Protein AF-A0A4W3H5G6-F1 (afdb_monomer_lite)

Structure (mmCIF, N/CA/C/O backbone):
data_AF-A0A4W3H5G6-F1
#
_entry.id   AF-A0A4W3H5G6-F1
#
loop_
_atom_site.group_PDB
_atom_site.id
_atom_site.type_symbol
_atom_site.label_atom_id
_atom_site.label_alt_id
_atom_site.label_comp_id
_atom_site.label_asym_id
_atom_site.label_entity_id
_atom_site.label_seq_id
_atom_site.pdbx_PDB_ins_code
_atom_site.Cartn_x
_atom_site.Cartn_y
_atom_site.Cartn_z
_atom_site.occupancy
_atom_site.B_iso_or_equiv
_atom_site.auth_seq_id
_atom_site.auth_comp_id
_atom_site.auth_asym_id
_atom_site.auth_atom_id
_atom_site.pdbx_PDB_model_num
ATOM 1 N N . GLN A 1 1 ? -12.720 2.119 13.139 1.00 63.16 1 GLN A N 1
ATOM 2 C CA . GLN A 1 1 ? -11.940 0.886 13.392 1.00 63.16 1 GLN A CA 1
ATOM 3 C C . GLN A 1 1 ? -10.455 1.239 13.449 1.00 63.16 1 GLN A C 1
ATOM 5 O O . GLN A 1 1 ? -10.020 2.077 12.661 1.00 63.16 1 GLN A O 1
ATOM 10 N N . LYS A 1 2 ? -9.706 0.686 14.411 1.00 83.25 2 LYS A N 1
ATOM 11 C CA . LYS A 1 2 ? -8.267 0.954 14.595 1.00 83.25 2 LYS A CA 1
ATOM 12 C C . LYS A 1 2 ? -7.455 0.282 13.474 1.00 83.25 2 LYS A C 1
ATOM 14 O O . LYS A 1 2 ? -7.867 -0.769 12.989 1.00 83.25 2 LYS A O 1
ATOM 19 N N . SER A 1 3 ? -6.350 0.889 13.043 1.00 79.31 3 SER A N 1
ATOM 20 C CA . SER A 1 3 ? -5.389 0.237 12.144 1.00 79.31 3 SER A CA 1
ATOM 21 C C . SER A 1 3 ? -4.726 -0.945 12.846 1.00 79.31 3 SER A C 1
ATOM 23 O O . SER A 1 3 ? -4.415 -0.871 14.035 1.00 79.31 3 SER A O 1
ATOM 25 N N . ILE A 1 4 ? -4.539 -2.037 12.106 1.00 90.00 4 ILE A N 1
ATOM 26 C CA . ILE A 1 4 ? -3.800 -3.213 12.581 1.00 90.00 4 ILE A CA 1
ATOM 27 C C . ILE A 1 4 ? -2.301 -2.924 12.496 1.00 90.00 4 ILE A C 1
ATOM 29 O O . ILE A 1 4 ? -1.573 -3.213 13.435 1.00 90.00 4 ILE A O 1
ATOM 33 N N . ASN A 1 5 ? -1.868 -2.304 11.394 1.00 94.12 5 ASN A N 1
ATOM 34 C CA . ASN A 1 5 ? -0.503 -1.843 11.166 1.00 94.12 5 ASN A CA 1
ATOM 35 C C . ASN A 1 5 ? -0.511 -0.584 10.294 1.00 94.12 5 ASN A C 1
ATOM 37 O O . ASN A 1 5 ? -1.405 -0.394 9.462 1.00 94.12 5 ASN A O 1
ATOM 41 N N . GLU A 1 6 ? 0.499 0.263 10.465 1.00 96.94 6 GLU A N 1
ATOM 42 C CA . GLU A 1 6 ? 0.694 1.475 9.673 1.00 96.94 6 GLU A CA 1
ATOM 43 C C . GLU A 1 6 ? 2.165 1.899 9.650 1.00 96.94 6 GLU A C 1
ATOM 45 O O . GLU A 1 6 ? 2.929 1.588 10.563 1.00 96.94 6 GLU A O 1
ATOM 50 N N . GLY A 1 7 ? 2.580 2.594 8.593 1.00 97.19 7 GLY A N 1
ATOM 51 C CA . GLY A 1 7 ? 3.975 2.987 8.424 1.00 97.19 7 GLY A CA 1
ATOM 52 C C . GLY A 1 7 ? 4.315 3.461 7.018 1.00 97.19 7 GLY A C 1
ATOM 53 O O . GLY A 1 7 ? 3.475 3.500 6.121 1.00 97.19 7 GLY A O 1
ATOM 54 N N . LEU A 1 8 ? 5.572 3.858 6.825 1.00 96.94 8 LEU A N 1
ATOM 55 C CA . LEU A 1 8 ? 6.068 4.322 5.531 1.00 96.94 8 LEU A CA 1
ATOM 56 C C . LEU A 1 8 ? 6.630 3.142 4.738 1.00 96.94 8 LEU A C 1
ATOM 58 O O . LEU A 1 8 ? 7.582 2.511 5.184 1.00 96.94 8 LEU A O 1
ATOM 62 N N . LEU A 1 9 ? 6.087 2.906 3.544 1.00 95.12 9 LEU A N 1
ATOM 63 C CA . LEU A 1 9 ? 6.612 1.938 2.578 1.00 95.12 9 LEU A CA 1
ATOM 64 C C . LEU A 1 9 ? 6.851 2.622 1.230 1.00 95.12 9 LEU A C 1
ATOM 66 O O . LEU A 1 9 ? 6.346 3.718 0.958 1.00 95.12 9 LEU A O 1
ATOM 70 N N . LEU A 1 10 ? 7.631 1.974 0.371 1.00 93.75 10 LEU A N 1
ATOM 71 C CA . LEU A 1 10 ? 7.750 2.365 -1.027 1.00 93.75 10 LEU A CA 1
ATOM 72 C C . LEU A 1 10 ? 6.634 1.687 -1.830 1.00 93.75 10 LEU A C 1
ATOM 74 O O . LEU A 1 10 ? 6.447 0.480 -1.745 1.00 93.75 10 LEU A O 1
ATOM 78 N N . LYS A 1 11 ? 5.906 2.467 -2.631 1.00 92.31 11 LYS A N 1
ATOM 79 C CA . LYS A 1 11 ? 4.892 1.985 -3.570 1.00 92.31 11 LYS A CA 1
ATOM 80 C C . LYS A 1 11 ? 5.379 2.173 -4.997 1.00 92.31 11 LYS A C 1
ATOM 82 O O . LYS A 1 11 ? 5.716 3.296 -5.380 1.00 92.31 11 LYS A O 1
ATOM 87 N N . GLN A 1 12 ? 5.347 1.113 -5.791 1.00 90.31 12 GLN A N 1
ATOM 88 C CA . GLN A 1 12 ? 5.575 1.199 -7.228 1.00 90.31 12 GLN A CA 1
ATOM 89 C C . GLN A 1 12 ? 4.396 1.918 -7.902 1.00 90.31 12 GLN A C 1
ATOM 91 O O . GLN A 1 12 ? 3.223 1.651 -7.611 1.00 90.31 12 GLN A O 1
ATOM 96 N N . THR A 1 13 ? 4.695 2.884 -8.767 1.00 83.75 13 THR A N 1
ATOM 97 C CA . THR A 1 13 ? 3.693 3.586 -9.572 1.00 83.75 13 THR A CA 1
ATOM 98 C C . THR A 1 13 ? 3.636 3.011 -10.979 1.00 83.75 13 THR A C 1
ATOM 100 O O . THR A 1 13 ? 4.674 2.725 -11.571 1.00 83.75 13 THR A O 1
ATOM 103 N N . SER A 1 14 ? 2.424 2.901 -11.529 1.00 74.69 14 SER A N 1
ATOM 104 C CA . SER A 1 14 ? 2.185 2.430 -12.900 1.00 74.69 14 SER A CA 1
ATOM 105 C C . SER A 1 14 ? 2.892 3.291 -13.953 1.00 74.69 14 SER A C 1
ATOM 107 O O . SER A 1 14 ? 3.332 2.777 -14.976 1.00 74.69 14 SER A O 1
ATOM 109 N N . SER A 1 15 ? 3.086 4.587 -13.686 1.00 68.00 15 SER A N 1
ATOM 110 C CA . SER A 1 15 ? 3.903 5.461 -14.525 1.00 68.00 15 SER A CA 1
ATOM 111 C C . SER A 1 15 ? 5.399 5.325 -14.205 1.00 68.00 15 SER A C 1
ATOM 113 O O . SER A 1 15 ? 5.840 5.495 -13.064 1.00 68.00 15 SER A O 1
ATOM 115 N N . PHE A 1 16 ? 6.187 5.028 -15.244 1.00 63.47 16 PHE A N 1
ATOM 116 C CA . PHE A 1 16 ? 7.658 4.982 -15.251 1.00 63.47 16 PHE A CA 1
ATOM 117 C C . PHE A 1 16 ? 8.341 4.022 -14.259 1.00 63.47 16 PHE A C 1
ATOM 119 O O . PHE A 1 16 ? 9.523 4.214 -13.984 1.00 63.47 16 PHE A O 1
ATOM 126 N N . GLN A 1 17 ? 7.650 3.009 -13.716 1.00 69.88 17 GLN A N 1
ATOM 127 C CA . GLN A 1 17 ? 8.256 2.023 -12.798 1.00 69.88 17 GLN A CA 1
ATOM 128 C C . GLN A 1 17 ? 9.002 2.681 -11.615 1.00 69.88 17 GLN A C 1
ATOM 130 O O . GLN A 1 17 ? 10.029 2.195 -11.142 1.00 69.88 17 GLN A O 1
ATOM 135 N N . ARG A 1 18 ? 8.508 3.836 -11.147 1.00 83.75 18 ARG A N 1
ATOM 136 C CA . ARG A 1 18 ? 9.118 4.585 -10.043 1.00 83.75 18 ARG A CA 1
ATOM 137 C C . ARG A 1 18 ? 8.553 4.132 -8.705 1.00 83.75 18 ARG A C 1
ATOM 139 O O . ARG A 1 18 ? 7.358 3.888 -8.569 1.00 83.75 18 ARG A O 1
ATOM 146 N N . TRP A 1 19 ? 9.411 4.113 -7.694 1.00 87.94 19 TRP A N 1
ATOM 147 C CA . TRP A 1 19 ? 9.023 3.860 -6.311 1.00 87.94 19 TRP A CA 1
ATOM 148 C C . TRP A 1 19 ? 8.815 5.183 -5.586 1.00 87.94 19 TRP A C 1
ATOM 150 O O . TRP A 1 19 ? 9.677 6.062 -5.606 1.00 87.94 19 TRP A O 1
ATOM 160 N N . LYS A 1 20 ? 7.656 5.350 -4.950 1.00 92.12 20 LYS A N 1
ATOM 161 C CA . LYS A 1 20 ? 7.337 6.533 -4.147 1.00 92.12 20 LYS A CA 1
ATOM 162 C C . LYS A 1 20 ? 7.102 6.134 -2.704 1.00 92.12 20 LYS A C 1
ATOM 164 O O . LYS A 1 20 ? 6.328 5.223 -2.433 1.00 92.12 20 LYS A O 1
ATOM 169 N N . ARG A 1 21 ? 7.712 6.866 -1.775 1.00 95.06 21 ARG A N 1
ATOM 170 C CA . ARG A 1 21 ? 7.419 6.722 -0.348 1.00 95.06 21 ARG A CA 1
ATOM 171 C C . ARG A 1 21 ? 5.988 7.184 -0.073 1.0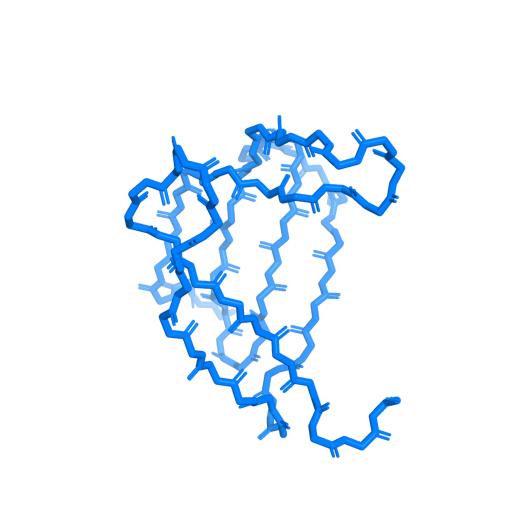0 95.06 21 ARG A C 1
ATOM 173 O O . ARG A 1 21 ? 5.615 8.297 -0.449 1.00 95.06 21 ARG A O 1
ATOM 180 N N . ARG A 1 22 ? 5.189 6.318 0.543 1.00 96.94 22 ARG A N 1
ATOM 181 C CA . ARG A 1 22 ? 3.791 6.557 0.915 1.00 96.94 22 ARG A CA 1
ATOM 182 C C . ARG A 1 22 ? 3.557 6.076 2.336 1.00 96.94 22 ARG A C 1
ATOM 184 O O . ARG A 1 22 ? 4.215 5.145 2.797 1.00 96.94 22 ARG A O 1
ATOM 191 N N . TYR A 1 23 ? 2.633 6.731 3.022 1.00 98.00 23 TYR A N 1
ATOM 192 C CA . TYR A 1 23 ? 2.160 6.262 4.313 1.00 98.00 23 TYR A CA 1
ATOM 193 C C . TYR A 1 23 ? 1.020 5.278 4.084 1.00 98.00 23 TYR A C 1
ATOM 195 O O . TYR A 1 23 ? 0.035 5.625 3.432 1.00 98.00 23 TYR A O 1
ATOM 203 N N . PHE A 1 24 ? 1.182 4.066 4.597 1.00 97.56 24 PHE A N 1
ATOM 204 C CA . PHE A 1 24 ? 0.225 2.978 4.503 1.00 97.56 24 PHE A CA 1
ATOM 205 C C . PHE A 1 24 ? -0.451 2.754 5.846 1.00 97.56 24 PHE A C 1
ATOM 207 O O . PHE A 1 24 ? 0.188 2.857 6.893 1.00 97.56 24 PHE A O 1
ATOM 214 N N . LYS A 1 25 ? -1.730 2.392 5.807 1.00 97.00 25 LYS A N 1
ATOM 215 C CA . LYS A 1 25 ? -2.481 1.917 6.971 1.00 97.00 25 LYS A CA 1
ATOM 216 C C . LYS A 1 25 ? -3.365 0.747 6.548 1.00 97.00 25 LYS A C 1
ATOM 218 O O . LYS A 1 25 ? -4.069 0.834 5.544 1.00 97.00 25 LYS A O 1
ATOM 223 N N . LEU A 1 26 ? -3.338 -0.332 7.319 1.00 96.00 26 LEU A N 1
ATOM 224 C CA . LEU A 1 26 ? -4.206 -1.491 7.133 1.00 96.00 26 LEU A CA 1
ATOM 225 C C . LEU A 1 26 ? -5.350 -1.420 8.146 1.00 96.00 26 LEU A C 1
ATOM 227 O O . LEU A 1 26 ? -5.103 -1.395 9.356 1.00 96.00 26 LEU A O 1
ATOM 231 N N . ARG A 1 27 ? -6.598 -1.375 7.671 1.00 94.56 27 ARG A N 1
ATOM 232 C CA . ARG A 1 27 ? -7.802 -1.403 8.516 1.00 94.56 27 ARG A CA 1
ATOM 233 C C . ARG A 1 27 ? -8.739 -2.492 8.015 1.00 94.56 27 ARG A C 1
ATOM 235 O O . ARG A 1 27 ? -9.199 -2.432 6.881 1.00 94.56 27 ARG A O 1
ATOM 242 N N . GLY A 1 28 ? -9.018 -3.481 8.862 1.00 91.94 28 GLY A N 1
ATOM 243 C CA . GLY A 1 28 ? -9.761 -4.664 8.432 1.00 91.94 28 GLY A CA 1
ATOM 244 C C . GLY A 1 28 ? -9.041 -5.355 7.272 1.00 91.94 28 GLY A C 1
ATOM 245 O O . GLY A 1 28 ? -7.864 -5.689 7.398 1.00 91.94 28 GLY A O 1
ATOM 246 N N . ARG A 1 29 ? -9.743 -5.527 6.148 1.00 92.88 29 ARG A N 1
ATOM 247 C CA . ARG A 1 29 ? -9.210 -6.089 4.895 1.00 92.88 29 ARG A CA 1
ATOM 248 C C . ARG A 1 29 ? -8.855 -5.030 3.853 1.00 92.88 29 ARG A C 1
ATOM 250 O O . ARG A 1 29 ? -8.502 -5.379 2.742 1.00 92.88 29 ARG A O 1
ATOM 257 N N . THR A 1 30 ? -8.888 -3.749 4.203 1.00 95.31 30 THR A N 1
ATOM 258 C CA . THR A 1 30 ? -8.623 -2.669 3.251 1.00 95.31 30 THR A CA 1
ATOM 259 C C . THR A 1 30 ? -7.269 -2.032 3.538 1.00 95.31 30 THR A C 1
ATOM 261 O O . THR A 1 30 ? -6.982 -1.594 4.662 1.00 95.31 30 THR A O 1
ATOM 264 N N . LEU A 1 31 ? -6.420 -1.982 2.514 1.00 95.94 31 LEU A N 1
ATOM 265 C CA . LEU A 1 31 ? -5.139 -1.292 2.560 1.00 95.94 31 LEU A CA 1
ATOM 266 C C . LEU A 1 31 ? -5.303 0.108 1.986 1.00 95.94 31 LEU A C 1
ATOM 268 O O . LEU A 1 31 ? -5.706 0.279 0.841 1.00 95.94 31 LEU A O 1
ATOM 272 N N . TYR A 1 32 ? -4.926 1.106 2.771 1.00 97.06 32 TYR A N 1
ATOM 273 C CA . TYR A 1 32 ? -4.988 2.506 2.380 1.00 97.06 32 TYR A CA 1
ATOM 274 C C . TYR A 1 32 ? -3.583 3.069 2.215 1.00 97.06 32 TYR A C 1
ATOM 276 O O . TYR A 1 32 ? -2.690 2.727 2.999 1.00 97.06 32 TYR A O 1
ATOM 284 N N . TRP A 1 33 ? -3.399 4.012 1.291 1.00 97.31 33 TRP A N 1
ATOM 285 C CA . TRP A 1 33 ? -2.161 4.784 1.196 1.00 97.31 33 TRP A CA 1
ATOM 286 C C . TRP A 1 33 ? -2.397 6.253 0.844 1.00 97.31 33 TRP A C 1
ATOM 288 O O . TRP A 1 33 ? -3.337 6.615 0.144 1.00 97.31 33 TRP A O 1
ATOM 298 N N . ALA A 1 34 ? -1.504 7.113 1.327 1.00 97.69 34 ALA A N 1
ATOM 299 C CA . ALA A 1 34 ? -1.497 8.537 1.008 1.00 97.69 34 ALA A CA 1
ATOM 300 C C . ALA A 1 34 ? -0.073 9.103 1.000 1.00 97.69 34 ALA A C 1
ATOM 302 O O . ALA A 1 34 ? 0.914 8.389 1.218 1.00 97.69 34 ALA A O 1
ATOM 303 N N . LYS A 1 35 ? 0.052 10.406 0.716 1.00 96.56 35 LYS A N 1
ATOM 304 C CA . LYS A 1 35 ? 1.348 11.097 0.705 1.00 96.56 35 LYS A CA 1
ATOM 305 C C . LYS A 1 35 ? 2.040 11.019 2.067 1.00 96.56 35 LYS A C 1
ATOM 307 O O . LYS A 1 35 ? 3.231 10.728 2.109 1.00 96.56 35 LYS A O 1
ATOM 312 N N . ASP A 1 36 ? 1.293 11.228 3.141 1.00 97.00 36 ASP A N 1
ATOM 313 C CA . ASP A 1 36 ? 1.767 11.224 4.522 1.00 97.00 36 ASP A CA 1
ATOM 314 C C . ASP A 1 36 ? 0.626 10.845 5.485 1.00 97.00 36 ASP A C 1
ATOM 316 O O . ASP A 1 36 ? -0.512 10.628 5.067 1.00 97.00 36 ASP A O 1
ATOM 320 N N . SER A 1 37 ? 0.926 10.742 6.781 1.00 96.56 37 SER A N 1
ATOM 321 C CA . SER A 1 37 ? -0.049 10.340 7.804 1.00 96.56 37 SER A CA 1
ATOM 322 C C . SER A 1 37 ? -1.128 11.386 8.098 1.00 96.56 37 SER A C 1
ATOM 324 O O . SER A 1 37 ? -2.169 11.034 8.647 1.00 96.56 37 SER A O 1
ATOM 326 N N . LYS A 1 38 ? -0.900 12.657 7.737 1.00 96.69 38 LYS A N 1
ATOM 327 C CA . LYS A 1 38 ? -1.839 13.772 7.959 1.00 96.69 38 LYS A CA 1
ATOM 328 C C . LYS A 1 38 ? -2.747 14.029 6.757 1.00 96.69 38 LYS A C 1
ATOM 330 O O . LYS A 1 38 ? -3.619 14.892 6.822 1.00 96.69 38 LYS A O 1
ATOM 335 N N . SER A 1 39 ? -2.525 13.311 5.661 1.00 96.88 39 SER A N 1
ATOM 336 C CA . SER A 1 39 ? -3.309 13.438 4.441 1.00 96.88 39 SER A CA 1
ATOM 337 C C . SER A 1 39 ? -4.787 13.165 4.731 1.00 96.88 39 SER A C 1
ATOM 339 O O . SER A 1 39 ? -5.125 12.232 5.452 1.00 96.88 39 SER A O 1
ATOM 341 N N . LEU A 1 40 ? -5.676 13.985 4.170 1.00 95.44 40 LEU A N 1
ATOM 342 C CA . LEU A 1 40 ? -7.124 13.817 4.345 1.00 95.44 40 LEU A CA 1
ATOM 343 C C . LEU A 1 40 ? -7.692 12.743 3.413 1.00 95.44 40 LEU A C 1
ATOM 345 O O . LEU A 1 40 ? -8.616 12.023 3.780 1.00 95.44 40 LEU A O 1
ATOM 349 N N . ILE A 1 41 ? -7.113 12.631 2.217 1.00 96.19 41 ILE A N 1
ATOM 350 C CA . ILE A 1 41 ? -7.552 11.714 1.168 1.00 96.19 41 ILE A CA 1
ATOM 351 C C . ILE A 1 41 ? -6.556 10.561 1.091 1.00 96.19 41 ILE A C 1
ATOM 353 O O . ILE A 1 41 ? -5.344 10.777 1.001 1.00 96.19 41 ILE A O 1
ATOM 357 N N . PHE A 1 42 ? -7.092 9.347 1.137 1.00 97.06 42 PHE A N 1
ATOM 358 C CA . PHE A 1 42 ? -6.357 8.108 0.945 1.00 97.06 42 PHE A CA 1
ATOM 359 C C . PHE A 1 42 ? -6.935 7.393 -0.263 1.00 97.06 42 PHE A C 1
ATOM 361 O O . PHE A 1 42 ? -8.153 7.293 -0.388 1.00 97.06 42 PHE A O 1
ATOM 368 N N . ASP A 1 43 ? -6.052 6.866 -1.097 1.00 96.31 43 ASP A N 1
ATOM 369 C CA . ASP A 1 43 ? -6.437 5.786 -1.990 1.00 96.31 43 ASP A CA 1
ATOM 370 C C . ASP A 1 43 ? -6.588 4.502 -1.162 1.00 96.31 43 ASP A C 1
ATOM 372 O O . ASP A 1 43 ? -5.984 4.366 -0.086 1.00 96.31 43 ASP A O 1
ATOM 376 N N . GLU A 1 44 ? -7.352 3.546 -1.676 1.00 95.38 44 GLU A N 1
ATOM 377 C CA . GLU A 1 44 ? -7.596 2.272 -1.011 1.00 95.38 44 GLU A CA 1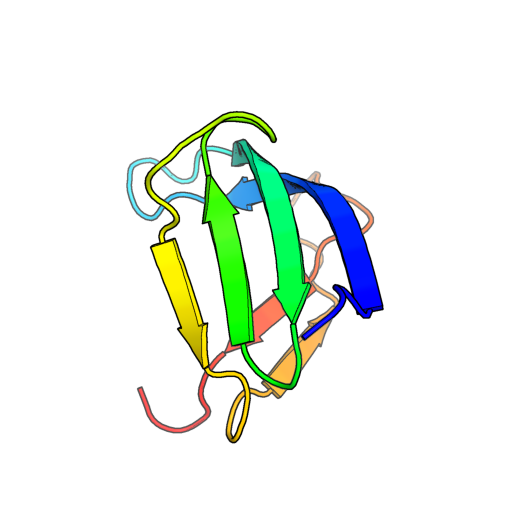
ATOM 378 C C . GLU A 1 44 ? -7.667 1.104 -1.996 1.00 95.38 44 GLU A C 1
ATOM 380 O O . GLU A 1 44 ? -7.909 1.278 -3.190 1.00 95.38 44 GLU A O 1
ATOM 385 N N . VAL A 1 45 ? -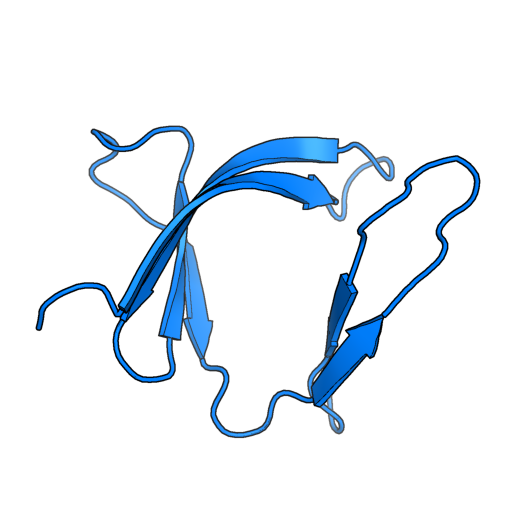7.430 -0.097 -1.475 1.00 93.56 45 VAL A N 1
ATOM 386 C CA . VAL A 1 45 ? -7.691 -1.359 -2.165 1.00 93.56 45 VAL A CA 1
ATOM 387 C C . VAL A 1 45 ? -8.243 -2.369 -1.164 1.00 93.56 45 VAL A C 1
ATOM 389 O O . VAL A 1 45 ? -7.715 -2.499 -0.053 1.00 93.56 45 VAL A O 1
ATOM 392 N N . ASP A 1 46 ?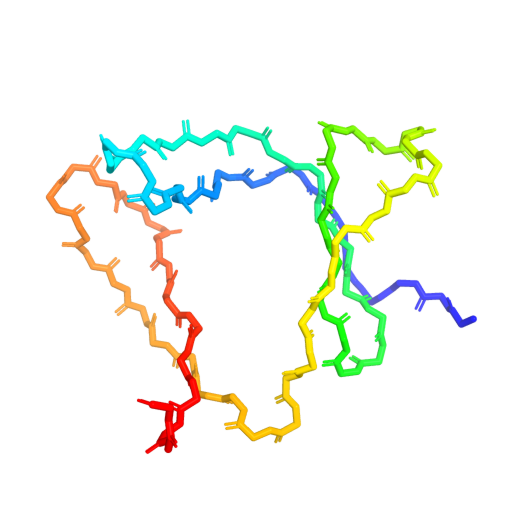 -9.317 -3.061 -1.540 1.00 93.31 46 ASP A N 1
ATOM 393 C CA . ASP A 1 46 ? -9.833 -4.187 -0.765 1.00 93.31 46 ASP A CA 1
ATOM 394 C C . ASP A 1 46 ? -8.979 -5.433 -1.016 1.00 93.31 46 ASP A C 1
ATOM 396 O O . ASP A 1 46 ? -8.644 -5.751 -2.152 1.00 93.31 46 ASP A O 1
ATOM 400 N N . LEU A 1 47 ? -8.618 -6.139 0.050 1.00 93.00 47 LEU A N 1
ATOM 401 C CA . LEU A 1 47 ? -7.757 -7.317 0.005 1.00 93.00 47 LEU A CA 1
ATOM 402 C C . LEU A 1 47 ? -8.534 -8.631 0.141 1.00 93.00 47 LEU A C 1
ATOM 404 O O . LEU A 1 47 ? -7.902 -9.674 0.283 1.00 93.00 47 LEU A O 1
ATOM 408 N N . SER A 1 48 ? -9.871 -8.608 0.130 1.00 91.06 48 SER A N 1
ATOM 409 C CA . SER A 1 48 ? -10.700 -9.803 0.363 1.00 91.06 48 SER A CA 1
ATOM 410 C C . SER A 1 48 ? -10.341 -10.985 -0.547 1.00 91.06 48 SER A C 1
ATOM 412 O O . SER A 1 48 ? -10.208 -12.097 -0.044 1.00 91.06 48 SER A O 1
ATOM 414 N N . ASP A 1 49 ? -10.082 -10.722 -1.832 1.00 90.31 49 ASP A N 1
ATOM 415 C CA . ASP A 1 49 ? -9.679 -11.727 -2.833 1.00 90.31 49 ASP A CA 1
ATOM 416 C C . ASP A 1 49 ? -8.272 -11.464 -3.396 1.00 90.31 49 ASP A C 1
ATOM 418 O O . ASP A 1 49 ? -7.940 -11.828 -4.530 1.00 90.31 49 ASP A O 1
ATOM 422 N N . ALA A 1 50 ? -7.440 -10.760 -2.627 1.00 91.50 50 ALA A N 1
ATOM 423 C CA . ALA A 1 50 ? -6.075 -10.467 -3.023 1.00 91.50 50 ALA A CA 1
ATOM 424 C C . ALA A 1 50 ? -5.125 -11.595 -2.599 1.00 91.50 50 ALA A C 1
ATOM 426 O O . ALA A 1 50 ? -5.166 -12.102 -1.479 1.00 91.50 50 ALA A O 1
ATOM 427 N N . SER A 1 51 ? -4.210 -11.941 -3.496 1.00 90.62 51 SER A N 1
ATOM 428 C CA . SER A 1 51 ? -3.045 -12.776 -3.213 1.00 90.62 51 SER A CA 1
ATOM 429 C C . SER A 1 51 ? -1.829 -11.894 -2.940 1.00 90.62 51 SER A C 1
ATOM 431 O O . SER A 1 51 ? -1.700 -10.805 -3.507 1.00 90.62 51 SER A O 1
ATOM 433 N N . VAL A 1 52 ? -0.937 -12.356 -2.063 1.00 90.50 52 VAL A N 1
ATOM 434 C CA . VAL A 1 52 ? 0.325 -11.677 -1.753 1.00 90.50 52 VAL A CA 1
ATOM 435 C C . VAL A 1 52 ? 1.474 -12.622 -2.064 1.00 90.50 52 VAL A C 1
ATOM 437 O O . VAL A 1 52 ? 1.465 -13.770 -1.627 1.00 90.50 52 VAL A O 1
ATOM 440 N N . ALA A 1 53 ? 2.467 -12.129 -2.795 1.00 90.31 53 ALA A N 1
ATOM 441 C CA . ALA A 1 53 ? 3.686 -12.864 -3.096 1.00 90.31 53 ALA A CA 1
ATOM 442 C C . ALA A 1 53 ? 4.909 -12.003 -2.783 1.00 90.31 53 ALA A C 1
ATOM 444 O O . ALA A 1 53 ? 4.929 -10.805 -3.078 1.00 90.31 53 ALA A O 1
ATOM 445 N N . GLU A 1 54 ? 5.937 -12.616 -2.202 1.00 88.44 54 GLU A N 1
ATOM 446 C CA . GLU A 1 54 ? 7.250 -11.987 -2.106 1.00 88.44 54 GLU A CA 1
ATOM 447 C C . GLU A 1 54 ? 7.835 -11.839 -3.512 1.00 88.44 54 GLU A C 1
ATOM 449 O O . GLU A 1 54 ? 7.763 -12.755 -4.334 1.00 88.44 54 GLU A O 1
ATOM 454 N N . THR A 1 55 ? 8.397 -10.670 -3.808 1.00 79.56 55 THR A N 1
ATOM 455 C CA . THR A 1 55 ? 8.981 -10.389 -5.116 1.00 79.56 55 THR A CA 1
ATOM 456 C C . THR A 1 55 ? 10.403 -9.880 -4.979 1.00 79.56 55 THR A C 1
ATOM 458 O O . THR A 1 55 ? 10.752 -9.154 -4.050 1.00 79.56 55 THR A O 1
ATOM 461 N N . SER A 1 56 ? 11.232 -10.226 -5.954 1.00 66.69 56 SER A N 1
ATOM 462 C CA . SER A 1 56 ? 12.586 -9.708 -6.114 1.00 66.69 56 SER A CA 1
ATOM 463 C C . SER A 1 56 ? 12.660 -8.911 -7.416 1.00 66.69 56 SER A C 1
ATOM 465 O O . SER A 1 56 ? 13.270 -9.312 -8.405 1.00 66.69 56 SER A O 1
ATOM 467 N N . THR A 1 57 ? 12.003 -7.749 -7.457 1.00 66.12 57 THR A N 1
ATOM 468 C CA . THR A 1 57 ? 12.264 -6.788 -8.539 1.00 66.12 57 THR A CA 1
ATOM 469 C C . THR A 1 57 ? 13.722 -6.351 -8.460 1.00 66.12 57 THR A C 1
ATOM 471 O O . THR A 1 57 ? 14.164 -5.908 -7.401 1.00 66.12 57 THR A O 1
ATOM 474 N N . LYS A 1 58 ? 14.466 -6.503 -9.571 1.00 59.72 58 LYS A N 1
ATOM 475 C CA . LYS A 1 58 ? 15.907 -6.212 -9.687 1.00 59.72 58 LYS A CA 1
ATOM 476 C C . LYS A 1 58 ? 16.281 -4.971 -8.854 1.00 59.72 58 LYS A C 1
ATOM 478 O O . LYS A 1 58 ? 15.874 -3.863 -9.193 1.00 59.72 58 LYS A O 1
ATOM 483 N N . ASN A 1 59 ? 17.058 -5.185 -7.786 1.00 66.06 59 ASN A N 1
ATOM 484 C CA . ASN A 1 59 ? 17.604 -4.190 -6.843 1.00 66.06 59 ASN A CA 1
ATOM 485 C C . ASN A 1 59 ? 16.702 -3.691 -5.694 1.00 66.06 59 ASN A C 1
ATOM 487 O O . ASN A 1 59 ? 17.073 -2.720 -5.034 1.00 66.06 59 ASN A O 1
ATOM 491 N N . ILE A 1 60 ? 15.556 -4.320 -5.413 1.00 67.06 60 ILE A N 1
ATOM 492 C CA . ILE A 1 60 ? 14.700 -3.949 -4.272 1.00 67.06 60 ILE A CA 1
ATOM 493 C C . ILE A 1 60 ? 14.451 -5.171 -3.397 1.00 67.06 60 ILE A C 1
ATOM 495 O O . ILE A 1 60 ? 13.669 -6.056 -3.741 1.00 67.06 60 ILE A O 1
ATOM 499 N N . ASN A 1 61 ? 15.135 -5.192 -2.254 1.00 77.00 61 ASN A N 1
ATOM 500 C CA . ASN A 1 61 ? 14.942 -6.195 -1.212 1.00 77.00 61 ASN A CA 1
ATOM 501 C C . ASN A 1 61 ? 13.657 -5.903 -0.424 1.00 77.00 61 ASN A C 1
ATOM 503 O O . ASN A 1 61 ? 13.176 -4.767 -0.407 1.00 77.00 61 ASN A O 1
ATOM 507 N N . ASN A 1 62 ? 13.125 -6.925 0.252 1.00 85.56 62 ASN A N 1
ATOM 508 C CA . ASN A 1 62 ? 11.949 -6.806 1.123 1.00 85.56 62 ASN A CA 1
ATOM 509 C C . ASN A 1 62 ? 10.706 -6.267 0.388 1.00 85.56 62 ASN A C 1
ATOM 511 O O . ASN A 1 62 ? 9.936 -5.483 0.946 1.00 85.56 62 ASN A O 1
ATOM 515 N N . SER A 1 63 ? 10.532 -6.664 -0.876 1.00 88.69 63 SER A N 1
ATOM 516 C CA . SER A 1 63 ? 9.388 -6.265 -1.693 1.00 88.69 63 SER A CA 1
ATOM 517 C C . SER A 1 63 ? 8.358 -7.383 -1.792 1.00 88.69 63 SER A C 1
ATOM 519 O O . SER A 1 63 ? 8.690 -8.567 -1.784 1.00 88.69 63 SER A O 1
ATOM 521 N N . PHE A 1 64 ? 7.096 -6.996 -1.895 1.00 91.06 64 PHE A N 1
ATOM 522 C CA . PHE A 1 64 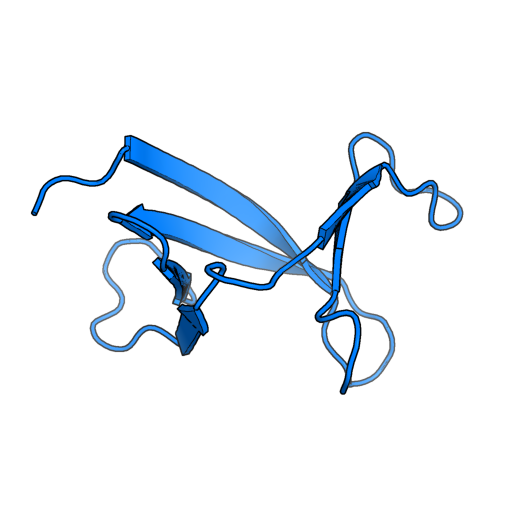? 5.988 -7.905 -2.131 1.00 91.06 64 PHE A CA 1
ATOM 523 C C . PHE A 1 64 ? 5.040 -7.276 -3.144 1.00 91.06 64 PHE A C 1
ATOM 525 O O . PHE A 1 64 ? 4.967 -6.050 -3.275 1.00 91.06 64 PHE A O 1
ATOM 532 N N . THR A 1 65 ? 4.294 -8.123 -3.837 1.00 91.00 65 THR A N 1
ATOM 533 C CA . THR A 1 65 ? 3.223 -7.716 -4.740 1.00 91.00 65 THR A CA 1
ATOM 534 C C . THR A 1 65 ? 1.891 -8.199 -4.193 1.00 91.00 65 THR A C 1
ATOM 536 O O . THR A 1 65 ? 1.791 -9.295 -3.646 1.00 91.00 65 THR A O 1
ATOM 539 N N . VAL A 1 66 ? 0.877 -7.352 -4.342 1.00 90.81 66 VAL A N 1
ATOM 540 C CA . VAL A 1 66 ? -0.524 -7.678 -4.080 1.00 90.81 66 VAL A CA 1
ATOM 541 C C . VAL A 1 66 ? -1.219 -7.771 -5.434 1.00 90.81 66 VAL A C 1
ATOM 543 O O . VAL A 1 66 ? -1.177 -6.807 -6.199 1.00 90.81 66 VAL A O 1
ATOM 546 N N . SER A 1 67 ? -1.835 -8.910 -5.736 1.00 88.12 67 SER A N 1
ATOM 547 C CA . SER A 1 67 ? -2.524 -9.157 -7.007 1.00 88.12 67 SER A CA 1
ATOM 548 C C . SER A 1 67 ? -3.881 -9.811 -6.787 1.00 88.12 67 SER A C 1
ATOM 550 O O . SER A 1 67 ? -3.992 -10.789 -6.047 1.00 88.12 67 SER A O 1
ATOM 552 N N . HIS A 1 68 ? -4.908 -9.311 -7.468 1.00 87.25 68 HIS A N 1
ATOM 553 C CA . HIS A 1 68 ? -6.174 -10.026 -7.587 1.00 87.25 68 HIS A CA 1
ATOM 554 C C . HIS A 1 68 ? -6.012 -11.114 -8.645 1.00 87.25 68 HIS A C 1
ATOM 556 O O . HIS A 1 68 ? -5.518 -10.849 -9.736 1.00 87.25 68 HIS A O 1
ATOM 562 N N . LEU A 1 69 ? -6.423 -12.339 -8.325 1.00 67.56 69 LEU A N 1
ATOM 563 C CA . LEU A 1 69 ? -6.257 -13.496 -9.214 1.00 67.56 69 LEU A CA 1
ATOM 564 C C . LEU A 1 69 ? -7.131 -13.427 -10.487 1.00 67.56 69 LEU A C 1
ATOM 566 O O . LEU A 1 69 ? -7.052 -14.324 -11.320 1.00 67.56 69 LEU A O 1
ATOM 570 N N . TYR A 1 70 ? -7.929 -12.365 -10.654 1.00 60.88 70 TYR A N 1
ATOM 571 C CA . TYR A 1 70 ? -8.929 -12.223 -11.719 1.00 60.88 70 TYR A CA 1
ATOM 572 C C . TYR A 1 70 ? -9.023 -10.809 -12.334 1.00 60.88 70 TYR A C 1
ATOM 574 O O . TYR A 1 70 ? -10.077 -10.460 -12.861 1.00 60.88 70 T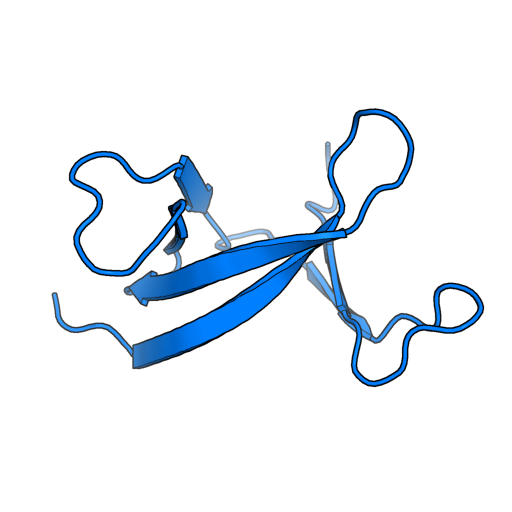YR A O 1
ATOM 582 N N . SER A 1 71 ? -7.976 -9.975 -12.249 1.00 54.91 71 SER A N 1
ATOM 583 C CA . SER A 1 71 ? -7.973 -8.632 -12.871 1.00 54.91 71 SER A CA 1
ATOM 584 C C . SER A 1 71 ? -7.412 -8.617 -14.286 1.00 54.91 71 SER A C 1
ATOM 586 O O . SER A 1 71 ? -6.298 -9.168 -14.444 1.00 54.91 71 SER A O 1
#

Secondary structure (DSSP, 8-state):
---SEEEEEEEE-TTTT-EEEEEEEEETTEEEEESSTT-S--EEEE-TTEEEEEE--TT-SSEEEEEETT-

Radius of gyration: 12.66 Å; chains: 1; bounding box: 30×27×30 Å

pLDDT: mean 87.38, std 11.59, range [54.91, 98.0]

InterPro domains:
  IPR001849 Pleckstrin homology domain [PF00169] (6-66)
  IPR001849 Pleckstrin homology domain [PS50003] (2-71)
  IPR011993 PH-like domain superfamily [G3DSA:2.30.29.30] (1-69)

Sequence (71 aa):
QKSINEGLLLKQTSSFQRWKRRYFKLRGRTLYWAKDSKSLIFDEVDLSDASVAETSTKNINNSFTVSHLYS

Foldseek 3Di:
DDFPDKDWDWDQDPPPRDTDIWIWTHDDQKIWTDNDPPDPDIDIDGLPQWDKDDDDDPPDPPDIDIDRPPD

Organism: Callorhinchus milii (NCBI:txid7868)